Protein AF-A0A954QGT8-F1 (afdb_monomer)

Radius of gyration: 17.96 Å; Cα contacts (8 Å, |Δi|>4): 70; chains: 1; bounding box: 39×56×40 Å

Mean predicted aligned error: 10.13 Å

Foldseek 3Di:
DDDDDDDDDDDPPVPPPDDDPVCDPVNVVVVLVVLVVVLVLQVVQAPDPLLSLLVSLLVVLVVDPFPDSALCSSCVVGPVNDHSVSNVCSVVPHDGNPVVVVVSVVVVVVVVPD

Structure (mmCIF, N/CA/C/O backbone):
data_AF-A0A954QGT8-F1
#
_entry.id   AF-A0A954QGT8-F1
#
loop_
_atom_site.group_PDB
_atom_site.id
_atom_site.type_symbol
_atom_site.label_atom_id
_atom_site.label_alt_id
_atom_site.label_comp_id
_atom_site.label_asym_id
_atom_site.label_entity_id
_atom_site.label_seq_id
_atom_site.pdbx_PDB_ins_code
_atom_site.Cartn_x
_atom_site.Cartn_y
_atom_site.Cartn_z
_atom_site.occupancy
_atom_site.B_iso_or_equiv
_atom_site.auth_seq_id
_atom_site.auth_comp_id
_atom_site.auth_asym_id
_atom_site.auth_atom_id
_atom_site.pdbx_PDB_model_num
ATOM 1 N N . MET A 1 1 ? 9.338 45.597 -13.349 1.00 35.62 1 MET A N 1
ATOM 2 C CA . MET A 1 1 ? 8.345 44.540 -13.647 1.00 35.62 1 MET A CA 1
ATOM 3 C C . MET A 1 1 ? 8.758 43.248 -12.943 1.00 35.62 1 MET A C 1
ATOM 5 O O . MET A 1 1 ? 9.594 42.521 -13.458 1.00 35.62 1 MET A O 1
ATOM 9 N N . LYS A 1 2 ? 8.255 43.001 -11.726 1.00 34.31 2 LYS A N 1
ATOM 10 C CA . LYS A 1 2 ? 8.515 41.771 -10.958 1.00 34.31 2 LYS A CA 1
ATOM 11 C C . LYS A 1 2 ? 7.298 40.859 -11.118 1.00 34.31 2 LYS A C 1
ATOM 13 O O . LYS A 1 2 ? 6.212 41.230 -10.686 1.00 34.31 2 LYS A O 1
ATOM 18 N N . ARG A 1 3 ? 7.458 39.710 -11.779 1.00 32.09 3 ARG A N 1
ATOM 19 C CA . ARG A 1 3 ? 6.408 38.687 -11.870 1.00 32.09 3 ARG A CA 1
ATOM 20 C C . ARG A 1 3 ? 6.356 37.926 -10.549 1.00 32.09 3 ARG A C 1
ATOM 22 O O . ARG A 1 3 ? 7.170 37.049 -10.290 1.00 32.09 3 ARG A O 1
ATOM 29 N N . ALA A 1 4 ? 5.411 38.333 -9.711 1.00 39.47 4 ALA A N 1
ATOM 30 C CA . ALA A 1 4 ? 4.920 37.561 -8.589 1.00 39.47 4 ALA A CA 1
ATOM 31 C C . ALA A 1 4 ? 4.065 36.409 -9.136 1.00 39.47 4 ALA A C 1
ATOM 33 O O . ALA A 1 4 ? 2.902 36.603 -9.477 1.00 39.47 4 ALA A O 1
ATOM 34 N N . THR A 1 5 ? 4.646 35.216 -9.221 1.00 36.00 5 THR A N 1
ATOM 35 C CA . THR A 1 5 ? 3.882 33.977 -9.365 1.00 36.00 5 THR A CA 1
ATOM 36 C C . THR A 1 5 ? 4.509 32.957 -8.438 1.00 36.00 5 THR A C 1
ATOM 38 O O . THR A 1 5 ? 5.648 32.558 -8.641 1.00 36.00 5 THR A O 1
ATOM 41 N N . ILE A 1 6 ? 3.750 32.629 -7.397 1.00 34.06 6 ILE A N 1
ATOM 42 C CA . ILE A 1 6 ? 3.667 31.391 -6.610 1.00 34.06 6 ILE A CA 1
ATOM 43 C C . ILE A 1 6 ? 3.192 31.855 -5.229 1.00 34.06 6 ILE A C 1
ATOM 45 O O . ILE A 1 6 ? 3.956 32.039 -4.286 1.00 34.06 6 ILE A O 1
ATOM 49 N N . LEU A 1 7 ? 1.890 32.118 -5.139 1.00 27.17 7 LEU A N 1
ATOM 50 C CA . 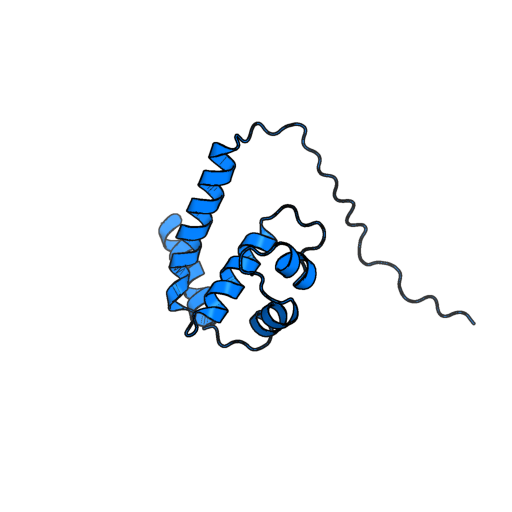LEU A 1 7 ? 1.188 32.130 -3.868 1.00 27.17 7 LEU A CA 1
ATOM 51 C C . LEU A 1 7 ? 0.015 31.162 -3.994 1.00 27.17 7 LEU A C 1
ATOM 53 O O . LEU A 1 7 ? -0.696 31.170 -4.995 1.00 27.17 7 LEU A O 1
ATOM 57 N N . CYS A 1 8 ? -0.180 30.391 -2.929 1.00 30.44 8 CYS A N 1
ATOM 58 C CA . CYS A 1 8 ? -1.323 29.527 -2.659 1.00 30.44 8 CYS A CA 1
ATOM 59 C C . CYS A 1 8 ? -1.280 28.098 -3.235 1.00 30.44 8 CYS A C 1
ATOM 61 O O . CYS A 1 8 ? -2.065 27.720 -4.094 1.00 30.44 8 CYS A O 1
ATOM 63 N N . VAL A 1 9 ? -0.461 27.239 -2.619 1.00 40.31 9 VAL A N 1
ATOM 64 C C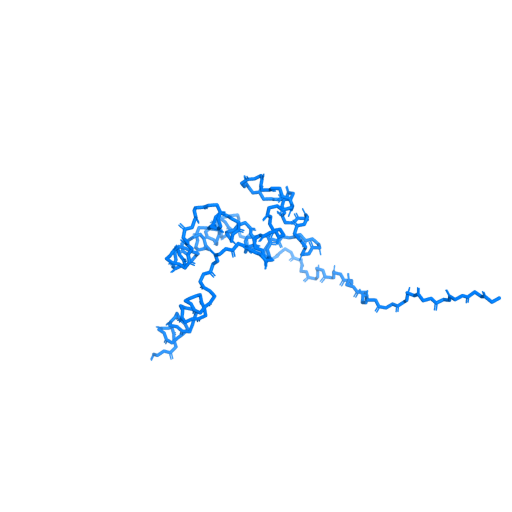A . VAL A 1 9 ? -0.978 25.924 -2.209 1.00 40.31 9 VAL A CA 1
ATOM 65 C C . VAL A 1 9 ? -0.994 25.915 -0.689 1.00 40.31 9 VAL A C 1
ATOM 67 O O . VAL A 1 9 ? 0.036 25.746 -0.045 1.00 40.31 9 VAL A O 1
ATOM 70 N N . ALA A 1 10 ? -2.184 26.204 -0.168 1.00 34.94 10 ALA A N 1
ATOM 71 C CA . ALA A 1 10 ? -2.714 25.814 1.129 1.00 34.94 10 ALA A CA 1
ATOM 72 C C . ALA A 1 10 ? -1.713 25.713 2.294 1.00 34.94 10 ALA A C 1
ATOM 74 O O . ALA A 1 10 ? -0.937 24.765 2.426 1.00 34.94 10 ALA A O 1
ATOM 75 N N . ASN A 1 11 ? -1.877 26.649 3.228 1.00 36.94 11 ASN A N 1
ATOM 76 C CA . ASN A 1 11 ? -1.664 26.431 4.653 1.00 36.94 11 ASN A CA 1
ATOM 77 C C . ASN A 1 11 ? -2.239 25.070 5.090 1.00 36.94 11 ASN A C 1
ATOM 79 O O . ASN A 1 11 ? -3.377 24.985 5.542 1.00 36.94 11 ASN A O 1
ATOM 83 N N . TYR A 1 12 ? -1.437 24.010 5.033 1.00 38.38 12 TYR A N 1
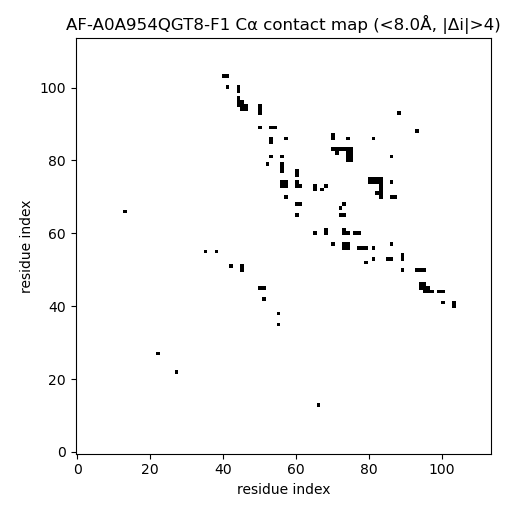ATOM 84 C CA . TYR A 1 12 ? -1.652 22.829 5.859 1.00 38.38 12 TYR A CA 1
ATOM 85 C C . TYR A 1 12 ? -1.070 23.154 7.237 1.00 38.38 12 TYR A C 1
ATOM 87 O O . TYR A 1 12 ? 0.008 22.700 7.618 1.00 38.38 12 TYR A O 1
ATOM 95 N N . ARG A 1 13 ? -1.768 24.024 7.980 1.00 36.28 13 ARG A N 1
ATOM 96 C CA . ARG A 1 13 ? -1.616 24.087 9.434 1.00 36.28 13 ARG A CA 1
ATOM 97 C C . ARG A 1 13 ? -2.120 22.746 9.942 1.00 36.28 13 ARG A C 1
ATOM 99 O O . ARG A 1 13 ? -3.317 22.553 10.105 1.00 36.28 13 ARG A O 1
ATOM 106 N N . ASN A 1 14 ? -1.202 21.801 10.097 1.00 37.84 14 ASN A N 1
ATOM 107 C CA . ASN A 1 14 ? -1.474 20.519 10.717 1.00 37.84 14 ASN A CA 1
ATOM 108 C C . ASN A 1 14 ? -1.714 20.767 12.203 1.00 37.84 14 ASN A C 1
ATOM 110 O O . ASN A 1 14 ? -0.818 20.687 13.042 1.00 37.84 14 ASN A O 1
ATOM 114 N N . THR A 1 15 ? -2.931 21.181 12.515 1.00 38.81 15 THR A N 1
ATOM 115 C CA . THR A 1 15 ? -3.412 21.244 13.873 1.00 38.81 15 THR A CA 1
ATOM 116 C C . THR A 1 15 ? -3.774 19.824 14.278 1.00 38.81 15 THR A C 1
ATOM 118 O O . THR A 1 15 ? -4.920 19.388 14.180 1.00 38.81 15 THR A O 1
ATOM 121 N N . TYR A 1 16 ? -2.774 19.089 14.766 1.00 45.31 16 TYR A N 1
ATOM 122 C CA . TYR A 1 16 ? -3.007 17.953 15.650 1.00 45.31 16 TYR A CA 1
ATOM 123 C C . TYR A 1 16 ? -3.674 18.469 16.932 1.00 45.31 16 TYR A C 1
ATOM 125 O O . TYR A 1 16 ? -3.067 18.532 17.997 1.00 45.31 16 TYR A O 1
ATOM 133 N N . HIS A 1 17 ? -4.942 18.865 16.857 1.00 46.53 17 HIS A N 1
ATOM 134 C CA . HIS A 1 17 ? -5.787 18.853 18.033 1.00 46.53 17 HIS A CA 1
ATOM 135 C C . HIS A 1 17 ? -5.998 17.377 18.335 1.00 46.53 17 HIS A C 1
ATOM 137 O O . HIS A 1 17 ? -6.772 16.753 17.623 1.00 46.53 17 HIS A O 1
ATOM 143 N N . LYS A 1 18 ? -5.282 16.823 19.319 1.00 43.91 18 LYS A N 1
ATOM 144 C CA . LYS A 1 18 ? -5.814 15.901 20.336 1.00 43.91 18 LYS A CA 1
ATOM 145 C C . LYS A 1 18 ? -4.814 15.846 21.493 1.00 43.91 18 LYS A C 1
ATOM 147 O O . LYS A 1 18 ? -3.665 15.458 21.304 1.00 43.91 18 LYS A O 1
ATOM 152 N N . GLY A 1 19 ? -5.280 16.178 22.702 1.00 51.50 19 GLY A N 1
ATOM 153 C CA . GLY A 1 19 ? -4.682 15.661 23.939 1.00 51.50 19 GLY A CA 1
ATOM 154 C C . GLY A 1 19 ? -4.572 14.128 23.883 1.00 51.50 19 GLY A C 1
ATOM 155 O O . GLY A 1 19 ? -5.089 13.526 22.938 1.00 51.50 19 GLY A O 1
ATOM 156 N N . PRO A 1 20 ? -3.899 13.473 24.844 1.00 52.19 20 PRO A N 1
ATOM 157 C CA . PRO A 1 20 ? -3.513 12.070 24.731 1.00 52.19 20 PRO A CA 1
ATOM 158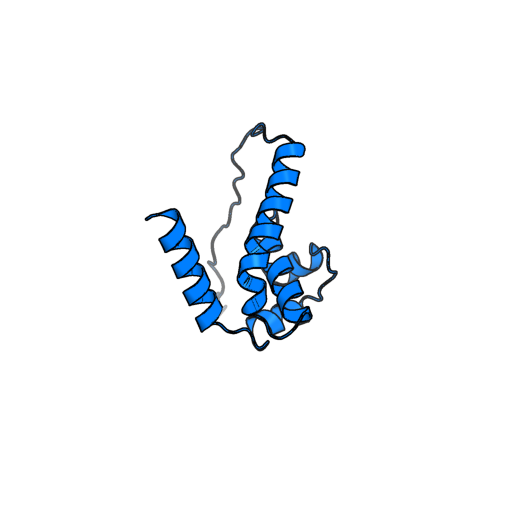 C C . PRO A 1 20 ? -4.749 11.196 24.496 1.00 52.19 20 PRO A C 1
ATOM 160 O O . PRO A 1 20 ? -5.467 10.824 25.421 1.00 52.19 20 PRO A O 1
ATOM 163 N N . SER A 1 21 ? -5.014 10.868 23.230 1.00 60.06 21 SER A N 1
ATOM 164 C CA . SER A 1 21 ? -5.952 9.813 22.888 1.00 60.06 21 SER A CA 1
ATOM 165 C C . SER A 1 21 ? -5.323 8.564 23.476 1.00 60.06 21 SER A C 1
ATOM 167 O O . SER A 1 21 ? -4.177 8.251 23.156 1.00 60.06 21 SER A O 1
ATOM 169 N N . ARG A 1 22 ? -6.021 7.922 24.416 1.00 65.06 22 ARG A N 1
ATOM 170 C CA . ARG A 1 22 ? -5.540 6.788 25.217 1.00 65.06 22 ARG A CA 1
ATOM 171 C C . ARG A 1 22 ? -5.417 5.519 24.361 1.00 65.06 22 ARG A C 1
ATOM 173 O O . ARG A 1 22 ? -5.979 4.481 24.686 1.00 65.06 22 ARG A O 1
ATOM 180 N N . THR A 1 23 ? -4.719 5.606 23.236 1.00 68.75 23 THR A N 1
ATOM 181 C CA . THR A 1 23 ? -4.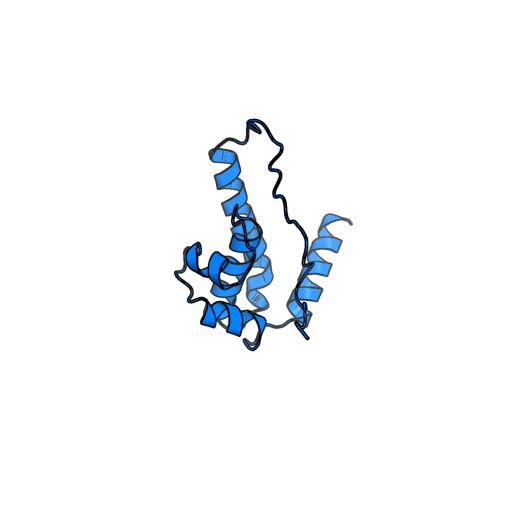396 4.484 22.368 1.00 68.75 23 THR A CA 1
ATOM 182 C C . THR A 1 23 ? -3.152 3.832 22.943 1.00 68.75 23 THR A C 1
ATOM 184 O O . THR A 1 23 ? -2.056 4.388 22.915 1.00 68.75 23 THR A O 1
ATOM 187 N N . THR A 1 24 ? -3.321 2.657 23.529 1.00 83.38 24 THR A N 1
ATOM 188 C CA . THR A 1 24 ? -2.204 1.896 24.087 1.00 83.38 24 THR A CA 1
ATOM 189 C C . THR A 1 24 ? -1.252 1.453 22.974 1.00 83.38 24 THR A C 1
ATOM 191 O O . THR A 1 24 ? -1.676 1.161 21.853 1.00 83.38 24 THR A O 1
ATOM 194 N N . LEU A 1 25 ? 0.039 1.303 23.288 1.00 81.69 25 LEU A N 1
ATOM 195 C CA . LEU A 1 25 ? 1.027 0.742 22.352 1.00 81.69 25 LEU A CA 1
ATOM 196 C C . LEU A 1 25 ? 0.583 -0.625 21.796 1.00 81.69 25 LEU A C 1
ATOM 198 O O . LEU A 1 25 ? 0.816 -0.936 20.629 1.00 81.69 25 LEU A O 1
ATOM 202 N N . LYS A 1 26 ? -0.137 -1.416 22.605 1.00 81.25 26 LYS A N 1
ATOM 203 C CA . LYS A 1 26 ? -0.737 -2.694 22.192 1.00 81.25 26 LYS A CA 1
ATOM 204 C C . LYS A 1 26 ? -1.792 -2.525 21.090 1.00 81.25 26 LYS A C 1
ATOM 206 O O . LYS A 1 26 ? -1.814 -3.331 20.161 1.00 81.25 26 LYS A O 1
ATOM 211 N N . GLN A 1 27 ? -2.638 -1.496 21.165 1.00 84.88 27 GLN A N 1
ATOM 212 C CA . GLN A 1 27 ? -3.632 -1.186 20.127 1.00 84.88 27 GLN A CA 1
ATOM 213 C C . GLN A 1 27 ? -2.969 -0.700 18.832 1.00 84.88 27 GLN A C 1
ATOM 215 O O . GLN A 1 27 ? -3.371 -1.109 17.748 1.00 84.88 27 GLN A O 1
ATOM 220 N N . ILE A 1 28 ? -1.909 0.105 18.929 1.00 82.94 28 ILE A N 1
ATOM 221 C CA . ILE A 1 28 ? -1.149 0.553 17.750 1.00 82.94 28 ILE A CA 1
ATOM 222 C C . ILE A 1 28 ? -0.489 -0.648 17.054 1.00 82.94 28 ILE A C 1
ATOM 224 O O . ILE A 1 28 ? -0.605 -0.818 15.839 1.00 82.94 28 ILE A O 1
ATOM 228 N N . ALA A 1 29 ? 0.141 -1.539 17.823 1.00 82.81 29 ALA A N 1
ATOM 229 C CA . ALA A 1 29 ? 0.752 -2.750 17.282 1.00 82.81 29 ALA A CA 1
ATOM 230 C C . ALA A 1 29 ? -0.280 -3.704 16.652 1.00 82.81 29 ALA A C 1
ATOM 232 O O . ALA A 1 29 ? -0.010 -4.313 15.613 1.00 82.81 29 ALA A O 1
ATOM 233 N N . SER A 1 30 ? -1.469 -3.842 17.251 1.00 88.06 30 SER A N 1
ATOM 234 C CA . SER A 1 30 ? -2.527 -4.687 16.689 1.00 88.06 30 SER A CA 1
ATOM 235 C C . SER A 1 30 ? -3.081 -4.119 15.380 1.00 88.06 30 SER A C 1
ATOM 237 O O . SER A 1 30 ? -3.303 -4.892 14.447 1.00 88.06 30 SER A O 1
ATOM 239 N N . LEU A 1 31 ? -3.209 -2.793 15.256 1.00 88.25 31 LEU A N 1
ATOM 240 C CA . LEU A 1 31 ? -3.568 -2.126 14.001 1.00 88.25 31 LEU A CA 1
ATOM 241 C C . LEU A 1 31 ? -2.536 -2.385 12.901 1.00 88.25 31 LEU A C 1
ATOM 243 O O . LEU A 1 31 ? -2.917 -2.742 11.790 1.00 88.25 31 LEU A O 1
ATOM 247 N N . GLY A 1 32 ? -1.237 -2.303 13.207 1.00 88.06 32 GLY A N 1
ATOM 248 C CA . GLY A 1 32 ? -0.183 -2.622 12.237 1.00 88.06 32 GLY A CA 1
ATOM 249 C C . GLY A 1 32 ? -0.264 -4.062 11.708 1.00 88.06 32 GLY A C 1
ATOM 250 O O . GLY A 1 32 ? -0.081 -4.308 10.509 1.00 88.06 32 GLY A O 1
ATOM 251 N N . ARG A 1 33 ? -0.602 -5.025 12.579 1.00 89.75 33 ARG A N 1
ATOM 252 C CA . ARG A 1 33 ? -0.840 -6.422 12.173 1.00 89.75 33 ARG A CA 1
ATOM 253 C C . ARG A 1 33 ? -2.097 -6.567 11.318 1.00 89.75 33 ARG A C 1
ATOM 255 O O . ARG A 1 33 ? -2.018 -7.182 10.258 1.00 89.75 33 ARG A O 1
ATOM 262 N N . LYS A 1 34 ? -3.218 -5.970 11.734 1.00 93.12 34 LYS A N 1
ATOM 263 C CA . LYS A 1 34 ? -4.480 -5.982 10.972 1.00 93.12 34 LYS A CA 1
ATOM 264 C C . LYS A 1 34 ? -4.309 -5.364 9.587 1.00 93.12 34 LYS A C 1
ATOM 266 O O . LYS A 1 34 ? -4.738 -5.956 8.606 1.00 93.12 34 LYS A O 1
ATOM 271 N N . LEU A 1 35 ? -3.604 -4.236 9.492 1.00 91.81 35 LEU A N 1
ATOM 272 C CA . LEU A 1 35 ? -3.264 -3.610 8.216 1.00 91.81 35 LEU A CA 1
ATOM 273 C C . LEU A 1 35 ? -2.450 -4.558 7.334 1.00 91.81 35 LEU A C 1
ATOM 275 O O . LEU A 1 35 ? -2.742 -4.720 6.156 1.00 91.81 35 LEU A O 1
ATOM 279 N N . SER A 1 36 ? -1.444 -5.223 7.902 1.00 90.94 36 SER A N 1
ATOM 280 C CA . SER A 1 36 ? -0.626 -6.172 7.142 1.00 90.94 36 SER A CA 1
ATOM 281 C C . SER A 1 36 ? -1.460 -7.346 6.615 1.00 90.94 36 SER A C 1
ATOM 283 O O . SER A 1 36 ? -1.293 -7.724 5.461 1.00 90.94 36 SER A O 1
ATOM 285 N N . GLN A 1 37 ? -2.393 -7.872 7.415 1.00 93.50 37 GLN A N 1
ATOM 286 C CA . GLN A 1 37 ? -3.333 -8.913 6.980 1.00 93.50 37 GLN A CA 1
ATOM 287 C C . GLN A 1 37 ? -4.307 -8.415 5.908 1.00 93.50 37 GLN A C 1
ATOM 289 O O . GLN A 1 37 ? -4.572 -9.124 4.943 1.00 93.50 37 GLN A O 1
ATOM 294 N N . PHE A 1 38 ? -4.811 -7.189 6.040 1.00 93.25 38 PHE A N 1
ATOM 295 C CA . PHE A 1 38 ? -5.683 -6.581 5.040 1.00 93.25 38 PHE A CA 1
ATOM 296 C C . PHE A 1 38 ? -4.980 -6.457 3.682 1.00 93.25 38 PHE A C 1
ATOM 298 O O . PHE A 1 38 ? -5.522 -6.872 2.661 1.00 93.25 38 PHE A O 1
ATOM 305 N N . LEU A 1 39 ? -3.734 -5.976 3.670 1.00 93.19 39 LEU A N 1
ATOM 306 C CA . LEU A 1 39 ? -2.955 -5.817 2.439 1.00 93.19 39 LEU A CA 1
ATOM 307 C C . LEU A 1 39 ? -2.650 -7.155 1.743 1.00 93.19 39 LEU A C 1
ATOM 309 O O . LEU A 1 39 ? -2.480 -7.174 0.525 1.00 93.19 39 LEU A O 1
ATOM 313 N N . LEU A 1 40 ? -2.639 -8.283 2.469 1.00 92.62 40 LEU A N 1
ATOM 314 C CA . LEU A 1 40 ? -2.494 -9.612 1.858 1.00 92.62 40 LEU A CA 1
ATOM 315 C C . LEU A 1 40 ? -3.666 -9.973 0.935 1.00 92.62 40 LEU A C 1
ATOM 317 O O . LEU A 1 40 ? -3.456 -10.711 -0.026 1.00 92.62 40 LEU A O 1
ATOM 321 N N . ARG A 1 41 ? -4.866 -9.412 1.145 1.00 93.44 41 ARG A N 1
ATOM 322 C CA . ARG A 1 41 ? -6.025 -9.623 0.253 1.00 93.44 41 ARG A CA 1
ATOM 323 C C . ARG A 1 41 ? -5.743 -9.143 -1.181 1.00 93.44 41 ARG A C 1
ATOM 325 O O . ARG A 1 41 ? -6.309 -9.673 -2.136 1.00 93.44 41 ARG A O 1
ATOM 332 N N . PHE A 1 42 ? -4.812 -8.201 -1.337 1.00 92.69 42 PHE A N 1
ATOM 333 C CA . PHE A 1 42 ? -4.388 -7.641 -2.621 1.00 92.69 42 PHE A CA 1
ATOM 334 C C . PHE A 1 42 ? -3.161 -8.335 -3.219 1.00 92.69 42 PHE A C 1
ATOM 336 O O . PHE A 1 42 ? -2.739 -7.967 -4.310 1.00 92.69 42 PHE A O 1
ATOM 343 N N . ALA A 1 43 ? -2.587 -9.351 -2.562 1.00 89.12 43 ALA A N 1
ATOM 344 C CA . ALA A 1 43 ? -1.354 -9.993 -3.023 1.00 89.12 43 ALA A CA 1
ATOM 345 C C . ALA A 1 43 ? -1.451 -10.547 -4.457 1.00 89.12 43 ALA A C 1
ATOM 347 O O . ALA A 1 43 ? -0.456 -10.522 -5.172 1.00 89.12 43 ALA A O 1
ATOM 348 N N . GLY A 1 44 ? -2.638 -10.994 -4.883 1.00 88.88 44 GLY A N 1
ATOM 349 C CA . GLY A 1 44 ? -2.887 -11.487 -6.242 1.00 88.88 44 GLY A CA 1
ATOM 350 C C . GLY A 1 44 ? -2.976 -10.407 -7.328 1.00 88.88 44 GLY A C 1
ATOM 351 O O . GLY A 1 44 ? -3.027 -10.760 -8.498 1.00 88.88 44 GLY A O 1
ATOM 352 N N . CYS A 1 45 ? -2.985 -9.118 -6.975 1.00 90.69 45 CYS A N 1
ATOM 353 C CA . CYS A 1 45 ? -3.048 -8.013 -7.946 1.00 90.69 45 CYS A CA 1
ATOM 354 C C . CYS A 1 45 ? -1.660 -7.570 -8.432 1.00 90.69 45 CYS A C 1
ATOM 356 O O . CYS A 1 45 ? -1.529 -6.662 -9.247 1.00 90.69 45 CYS A O 1
ATOM 358 N N . PHE A 1 46 ? -0.605 -8.191 -7.907 1.00 89.56 46 PHE A N 1
ATOM 359 C CA . PHE A 1 46 ? 0.771 -7.837 -8.208 1.00 89.56 46 PHE A CA 1
ATOM 360 C C . PHE A 1 46 ? 1.513 -9.065 -8.717 1.00 89.56 46 PHE A C 1
ATOM 362 O O . PHE A 1 46 ? 1.628 -10.068 -8.015 1.00 89.56 46 PHE A O 1
ATOM 369 N N . VAL A 1 47 ? 2.087 -8.950 -9.912 1.00 85.38 47 VAL A N 1
ATOM 370 C CA . VAL A 1 47 ? 2.914 -10.010 -10.506 1.00 85.38 47 VAL A CA 1
ATOM 371 C C . VAL A 1 47 ? 4.248 -10.137 -9.764 1.00 85.38 47 VAL A C 1
ATOM 373 O O . VAL A 1 47 ? 4.768 -11.231 -9.561 1.00 85.38 47 VAL A O 1
ATOM 376 N N . ARG A 1 48 ? 4.806 -9.005 -9.320 1.00 86.44 48 ARG A N 1
ATOM 377 C CA . ARG A 1 48 ? 6.142 -8.922 -8.723 1.00 86.44 48 ARG A CA 1
ATOM 378 C C . ARG A 1 48 ? 6.113 -8.733 -7.211 1.00 86.44 48 ARG A C 1
ATOM 380 O O . ARG A 1 48 ? 5.284 -8.008 -6.656 1.00 86.44 48 ARG A O 1
ATOM 387 N N . THR A 1 49 ? 7.072 -9.349 -6.525 1.00 86.69 49 THR A N 1
ATOM 388 C CA . THR A 1 49 ? 7.244 -9.206 -5.069 1.00 86.69 49 THR A CA 1
ATOM 389 C C . THR A 1 49 ? 7.693 -7.796 -4.689 1.00 86.69 49 THR A C 1
ATOM 391 O O . THR A 1 49 ? 7.277 -7.276 -3.654 1.00 86.69 49 THR A O 1
ATOM 394 N N . GLU A 1 50 ? 8.471 -7.136 -5.545 1.00 87.31 50 GLU A N 1
ATOM 395 C CA . GLU A 1 50 ? 8.940 -5.767 -5.335 1.00 87.31 50 GLU A CA 1
ATOM 396 C C . GLU A 1 50 ? 7.786 -4.759 -5.379 1.00 87.31 50 GLU A C 1
ATOM 398 O O . GLU A 1 50 ? 7.699 -3.890 -4.512 1.00 87.31 50 GLU A O 1
ATOM 403 N N . SER A 1 51 ? 6.850 -4.914 -6.321 1.00 87.56 51 SER A N 1
ATOM 404 C CA . SER A 1 51 ? 5.647 -4.075 -6.413 1.00 87.56 51 SER A CA 1
ATOM 405 C C . SER A 1 51 ? 4.744 -4.255 -5.191 1.00 87.56 51 SER A C 1
ATOM 407 O O . SER A 1 51 ? 4.260 -3.269 -4.641 1.00 87.56 51 SER A O 1
ATOM 409 N N . ARG A 1 52 ? 4.609 -5.488 -4.672 1.00 89.19 52 ARG A N 1
ATOM 410 C CA . ARG A 1 52 ? 3.904 -5.749 -3.399 1.00 89.19 52 ARG A CA 1
ATOM 411 C C . ARG A 1 52 ? 4.563 -5.060 -2.210 1.00 89.19 52 ARG A C 1
ATOM 413 O O . ARG A 1 52 ? 3.869 -4.538 -1.338 1.00 89.19 52 ARG A O 1
ATOM 420 N N . ALA A 1 53 ? 5.893 -5.079 -2.146 1.00 89.31 53 ALA A N 1
ATOM 421 C CA . ALA A 1 53 ? 6.628 -4.401 -1.084 1.00 89.31 53 ALA A CA 1
ATOM 422 C C . ALA A 1 53 ? 6.430 -2.879 -1.158 1.00 89.31 53 ALA A C 1
ATOM 424 O O . ALA A 1 53 ? 6.119 -2.266 -0.138 1.00 89.31 53 ALA A O 1
ATOM 425 N N . CYS A 1 54 ? 6.510 -2.299 -2.361 1.00 90.44 54 CYS A N 1
ATOM 426 C CA . CYS A 1 54 ? 6.258 -0.874 -2.583 1.00 90.44 54 CYS A CA 1
ATOM 427 C C . CYS A 1 54 ? 4.825 -0.483 -2.208 1.00 90.44 54 CYS A C 1
ATOM 429 O O . CYS A 1 54 ? 4.643 0.497 -1.495 1.00 90.44 54 CYS A O 1
ATOM 431 N N . PHE A 1 55 ? 3.824 -1.280 -2.595 1.00 90.94 55 PHE A N 1
ATOM 432 C CA . PHE A 1 55 ? 2.427 -1.070 -2.211 1.00 90.94 55 PHE A CA 1
ATOM 433 C C . PHE A 1 55 ? 2.243 -1.045 -0.689 1.00 90.94 55 PHE A C 1
ATOM 435 O O . PHE A 1 55 ? 1.629 -0.131 -0.138 1.00 90.94 55 PHE A O 1
ATOM 442 N N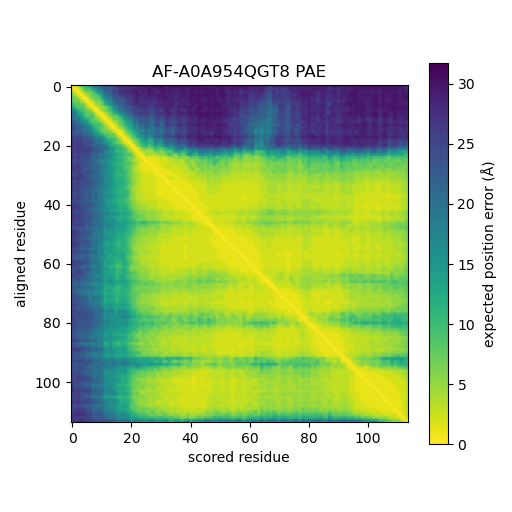 . ARG A 1 56 ? 2.825 -2.020 0.017 1.00 91.12 56 ARG A N 1
ATOM 443 C CA . ARG A 1 56 ? 2.747 -2.081 1.480 1.00 91.12 56 ARG A CA 1
ATOM 444 C C . ARG A 1 56 ? 3.385 -0.858 2.134 1.00 91.12 56 ARG A C 1
ATOM 446 O O . ARG A 1 56 ? 2.805 -0.301 3.064 1.00 91.12 56 ARG A O 1
ATOM 453 N N . ASP A 1 57 ? 4.568 -0.465 1.677 1.00 91.25 57 ASP A N 1
ATOM 454 C CA . ASP A 1 57 ? 5.289 0.683 2.230 1.00 91.25 57 ASP A CA 1
ATOM 455 C C . ASP A 1 57 ? 4.561 1.993 1.930 1.00 91.25 57 ASP A C 1
ATOM 457 O O . ASP A 1 57 ? 4.445 2.841 2.813 1.00 91.25 57 ASP A O 1
ATOM 461 N N . TYR A 1 58 ? 3.980 2.108 0.734 1.00 91.62 58 TYR A N 1
ATOM 462 C CA . TYR A 1 58 ? 3.136 3.229 0.348 1.00 91.62 58 TYR A CA 1
ATOM 463 C C . TYR A 1 58 ? 1.948 3.387 1.296 1.00 91.62 58 TYR A C 1
ATOM 465 O O . TYR A 1 58 ? 1.802 4.428 1.934 1.00 91.62 58 TYR A O 1
ATOM 473 N N . VAL A 1 59 ? 1.131 2.341 1.461 1.00 91.94 59 VAL A N 1
ATOM 474 C CA . VAL A 1 59 ? -0.077 2.404 2.299 1.00 91.94 59 VAL A CA 1
ATOM 475 C C . VAL A 1 59 ? 0.274 2.640 3.770 1.00 91.94 59 VAL A C 1
ATOM 477 O O . VAL A 1 59 ? -0.355 3.464 4.435 1.00 91.94 59 VAL A O 1
ATOM 480 N N . ARG A 1 60 ? 1.322 1.986 4.287 1.00 89.88 60 ARG A N 1
ATOM 481 C CA . ARG A 1 60 ? 1.814 2.242 5.651 1.00 89.88 60 ARG A CA 1
ATOM 482 C C . ARG A 1 60 ? 2.271 3.689 5.827 1.00 89.88 60 ARG A C 1
ATOM 484 O O . ARG A 1 60 ? 1.953 4.304 6.842 1.00 89.88 60 ARG A O 1
ATOM 491 N N . GLY A 1 61 ? 2.974 4.242 4.842 1.00 90.38 61 GLY A N 1
ATOM 492 C CA . GLY A 1 61 ? 3.386 5.641 4.825 1.00 90.38 61 GLY A CA 1
ATOM 493 C C . GLY A 1 61 ? 2.209 6.616 4.776 1.00 90.38 61 GLY A C 1
ATOM 494 O O . GLY A 1 61 ? 2.242 7.659 5.431 1.00 90.38 61 GLY A O 1
ATOM 495 N N . GLN A 1 62 ? 1.125 6.262 4.085 1.00 89.81 62 GLN A N 1
ATOM 496 C CA . GLN A 1 62 ? -0.092 7.075 4.089 1.00 89.81 62 GLN A CA 1
ATOM 497 C C . GLN A 1 62 ? -0.748 7.124 5.471 1.00 89.81 62 GLN A C 1
ATOM 499 O O . GLN A 1 62 ? -1.139 8.195 5.930 1.00 89.81 62 GLN A O 1
ATOM 504 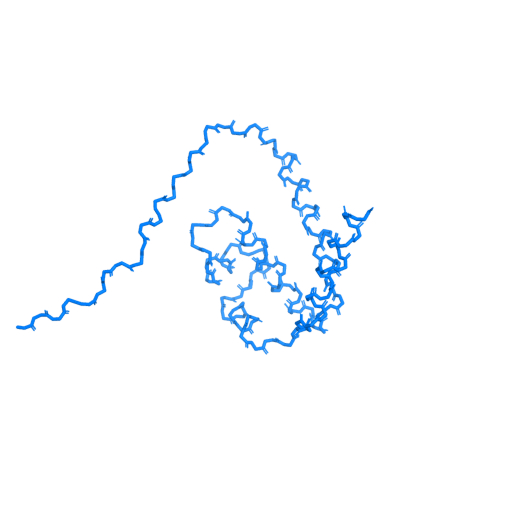N N . MET A 1 63 ? -0.768 6.001 6.189 1.00 87.25 63 MET A N 1
ATOM 505 C CA . MET A 1 63 ? -1.367 5.905 7.526 1.00 87.25 63 MET A CA 1
ATOM 506 C C . MET A 1 63 ? -0.456 6.375 8.673 1.00 87.25 63 MET A C 1
ATOM 508 O O . MET A 1 63 ? -0.897 6.440 9.819 1.00 87.25 63 MET A O 1
ATOM 512 N N . SER A 1 64 ? 0.816 6.676 8.403 1.00 85.31 64 SER A N 1
ATOM 513 C CA . SER A 1 64 ? 1.783 7.081 9.432 1.00 85.31 64 SER A CA 1
ATOM 514 C C . SER A 1 64 ? 1.623 8.548 9.869 1.00 85.31 64 SER A C 1
ATOM 516 O O . SER A 1 64 ? 0.816 9.299 9.325 1.00 85.31 64 SER A O 1
ATOM 518 N N . GLY A 1 65 ? 2.440 9.004 10.821 1.00 84.44 65 GLY A N 1
ATOM 519 C CA . GLY A 1 65 ? 2.485 10.406 11.262 1.00 84.44 65 GLY A CA 1
ATOM 520 C C . GLY A 1 65 ? 3.256 11.371 10.346 1.00 84.44 65 GLY A C 1
ATOM 521 O O . GLY A 1 65 ? 3.497 12.509 10.743 1.00 84.44 65 GLY A O 1
ATOM 522 N N . ILE A 1 66 ? 3.679 10.942 9.147 1.00 87.06 66 ILE A N 1
ATOM 523 C CA . ILE A 1 66 ? 4.481 11.774 8.231 1.00 87.06 66 ILE A CA 1
ATOM 524 C C . ILE A 1 66 ? 3.740 13.068 7.864 1.00 87.06 66 ILE A C 1
ATOM 526 O O . ILE A 1 66 ? 2.609 13.013 7.381 1.00 87.06 66 ILE A O 1
ATOM 530 N N . GLN A 1 67 ? 4.417 14.213 8.019 1.00 83.06 67 GLN A N 1
ATOM 531 C CA . GLN A 1 67 ? 3.867 15.543 7.718 1.00 83.06 67 GLN A CA 1
ATOM 532 C C . GLN A 1 67 ? 3.542 15.746 6.233 1.00 83.06 67 GLN A C 1
ATOM 534 O O . GLN A 1 67 ? 2.512 16.319 5.889 1.00 83.06 67 GLN A O 1
ATOM 539 N N . ARG A 1 68 ? 4.428 15.295 5.338 1.00 86.94 68 ARG A N 1
ATOM 540 C CA . ARG A 1 68 ? 4.271 15.413 3.882 1.00 86.94 68 ARG A CA 1
ATOM 541 C C . ARG A 1 68 ? 4.085 14.031 3.275 1.00 86.94 68 ARG A C 1
ATOM 543 O O . ARG A 1 68 ? 5.030 13.261 3.188 1.00 86.94 68 ARG A O 1
ATOM 550 N N . LYS A 1 69 ? 2.869 13.717 2.835 1.00 87.31 69 LYS A N 1
ATOM 551 C CA . LYS A 1 69 ? 2.505 12.419 2.246 1.00 87.31 69 LYS A CA 1
ATOM 552 C C . LYS A 1 69 ? 2.979 12.261 0.796 1.00 87.31 69 LYS A C 1
ATOM 554 O O . LYS A 1 69 ? 2.180 12.065 -0.113 1.00 87.31 69 LYS A O 1
ATOM 559 N N . ASN A 1 70 ? 4.284 12.389 0.571 1.00 90.81 70 ASN A N 1
ATOM 560 C CA . ASN A 1 70 ? 4.915 12.208 -0.736 1.00 90.81 70 ASN A CA 1
ATOM 561 C C . ASN A 1 70 ? 5.815 10.958 -0.753 1.00 90.81 70 ASN A C 1
ATOM 563 O O . ASN A 1 70 ? 6.107 10.368 0.289 1.00 90.81 70 ASN A O 1
ATOM 567 N N . CYS A 1 71 ? 6.257 10.546 -1.945 1.00 90.62 71 CYS A N 1
ATOM 568 C CA . CYS A 1 71 ? 7.072 9.338 -2.100 1.00 90.62 71 CYS A CA 1
ATOM 569 C C . CYS A 1 71 ? 8.420 9.424 -1.372 1.00 90.62 71 CYS A C 1
ATOM 571 O O . CYS A 1 71 ? 8.895 8.417 -0.862 1.00 90.62 71 CYS A O 1
ATOM 573 N N . GLU A 1 72 ? 9.039 10.603 -1.315 1.00 90.06 72 GLU A N 1
ATOM 574 C CA . GLU A 1 72 ? 10.343 10.795 -0.669 1.00 90.06 72 GLU A CA 1
ATOM 575 C C . GLU A 1 72 ? 10.262 10.591 0.842 1.00 90.06 72 GLU A C 1
ATOM 577 O O . GLU A 1 72 ? 11.016 9.794 1.399 1.00 90.06 72 GLU A O 1
ATOM 582 N N . ALA A 1 73 ? 9.301 11.244 1.493 1.00 90.56 73 ALA A N 1
ATOM 583 C CA . ALA A 1 73 ? 9.098 11.132 2.929 1.00 90.56 73 ALA A CA 1
ATOM 584 C C . ALA A 1 73 ? 8.616 9.729 3.323 1.00 90.56 73 ALA A C 1
ATOM 586 O O . ALA A 1 73 ? 9.066 9.181 4.325 1.00 90.56 73 ALA A O 1
ATOM 587 N N . ILE A 1 74 ? 7.742 9.112 2.518 1.00 91.56 74 ILE A N 1
ATOM 588 C CA . ILE A 1 74 ? 7.297 7.733 2.756 1.00 91.56 74 ILE A CA 1
ATOM 589 C C . ILE A 1 74 ? 8.457 6.745 2.611 1.00 91.56 74 ILE A C 1
ATOM 591 O O . ILE A 1 74 ? 8.597 5.851 3.440 1.00 91.56 74 ILE A O 1
ATOM 595 N N . ALA A 1 75 ? 9.296 6.901 1.587 1.00 90.69 75 ALA A N 1
ATOM 596 C CA . ALA A 1 75 ? 10.459 6.048 1.375 1.00 90.69 75 ALA A CA 1
ATOM 597 C C . ALA A 1 75 ? 11.472 6.154 2.527 1.00 90.69 75 ALA A C 1
ATOM 599 O O . ALA A 1 75 ? 11.985 5.127 2.973 1.00 90.69 75 ALA A O 1
ATOM 600 N N . LEU A 1 76 ? 11.709 7.366 3.041 1.00 89.06 76 LEU A N 1
ATOM 601 C CA . LEU A 1 76 ? 12.625 7.609 4.159 1.00 89.06 76 LEU A CA 1
ATOM 602 C C . LEU A 1 76 ? 12.186 6.890 5.445 1.00 89.06 76 LEU A C 1
ATOM 604 O O . LEU A 1 76 ? 13.011 6.301 6.135 1.00 89.06 76 LEU A O 1
ATOM 608 N N . GLU A 1 77 ? 10.884 6.884 5.720 1.00 86.06 77 GLU A N 1
ATOM 609 C CA . GLU A 1 77 ? 10.280 6.232 6.890 1.00 86.06 77 GLU A CA 1
ATOM 610 C C . GLU A 1 77 ? 9.906 4.755 6.636 1.00 86.06 77 GLU A C 1
ATOM 612 O O . GLU A 1 77 ? 9.329 4.079 7.495 1.00 86.06 77 GLU A O 1
ATOM 617 N N . SER A 1 78 ? 10.184 4.231 5.436 1.00 83.50 78 SER A N 1
ATOM 618 C CA . SER A 1 78 ? 9.798 2.871 5.056 1.00 83.50 78 SER A CA 1
ATOM 619 C C . SER A 1 78 ? 10.696 1.815 5.703 1.00 83.50 78 SER A C 1
ATOM 621 O O . SER A 1 78 ? 11.924 1.895 5.688 1.00 83.50 78 SER A O 1
ATOM 623 N N . GLN A 1 79 ? 10.082 0.743 6.207 1.00 73.56 79 GLN A N 1
ATOM 624 C CA . GLN A 1 79 ? 10.817 -0.381 6.800 1.00 73.56 79 GLN A CA 1
ATOM 625 C C . GLN A 1 79 ? 11.633 -1.164 5.762 1.00 73.56 79 GLN A C 1
ATOM 627 O O . GLN A 1 79 ? 12.704 -1.674 6.085 1.00 73.56 79 GLN A O 1
ATOM 632 N N . SER A 1 80 ? 11.161 -1.254 4.513 1.00 74.06 80 SER A N 1
ATOM 633 C CA . SER A 1 80 ? 11.861 -2.009 3.463 1.00 74.06 80 SER A CA 1
ATOM 634 C C . SER A 1 80 ? 13.028 -1.239 2.831 1.00 74.06 80 SER A C 1
ATOM 636 O O . SER A 1 80 ? 13.612 -1.739 1.871 1.00 74.06 80 SER A O 1
ATOM 638 N N . LYS A 1 81 ? 13.370 -0.038 3.335 1.00 76.31 81 LYS A N 1
ATOM 639 C CA . LYS A 1 81 ? 14.411 0.850 2.776 1.00 76.31 81 LYS A CA 1
ATOM 640 C C . LYS A 1 81 ? 14.229 1.072 1.270 1.00 76.31 81 LYS A C 1
ATOM 642 O O . LYS A 1 81 ? 15.191 1.070 0.495 1.00 76.31 81 LYS A O 1
ATOM 647 N N . CYS A 1 82 ? 12.976 1.212 0.842 1.00 82.31 82 CYS A N 1
ATOM 648 C CA . CYS A 1 82 ? 12.659 1.456 -0.555 1.00 82.31 82 CYS A CA 1
ATOM 649 C C . CYS A 1 82 ? 13.236 2.819 -0.957 1.00 82.31 82 CYS A C 1
ATOM 651 O O . CYS A 1 82 ? 13.106 3.792 -0.219 1.00 82.31 82 CYS A O 1
ATOM 653 N N . ARG A 1 83 ? 13.890 2.914 -2.120 1.00 89.25 83 ARG A N 1
ATOM 654 C CA . ARG A 1 83 ? 14.384 4.210 -2.608 1.00 89.25 83 ARG A CA 1
ATOM 655 C C . ARG A 1 83 ? 13.198 5.063 -3.080 1.00 89.25 83 ARG A C 1
ATOM 657 O O . ARG A 1 83 ? 12.315 4.510 -3.739 1.00 89.25 83 ARG A O 1
ATOM 664 N N . PRO A 1 84 ? 13.203 6.397 -2.878 1.00 90.88 84 PRO A N 1
ATOM 665 C CA . PRO A 1 84 ? 12.142 7.281 -3.374 1.00 90.88 84 PRO A CA 1
ATOM 666 C C . PRO A 1 84 ? 11.810 7.067 -4.854 1.00 90.88 84 PRO A C 1
ATOM 668 O O . PRO A 1 84 ? 10.644 6.947 -5.222 1.00 90.88 84 PRO A O 1
ATOM 671 N N . ARG A 1 85 ? 12.842 6.912 -5.695 1.00 90.94 85 ARG A N 1
ATOM 672 C CA . ARG A 1 85 ? 12.696 6.642 -7.132 1.00 90.94 85 ARG A CA 1
ATOM 673 C C . ARG A 1 85 ? 11.951 5.338 -7.414 1.00 90.94 85 ARG A C 1
ATOM 675 O O . ARG A 1 85 ? 11.176 5.277 -8.360 1.00 90.94 85 ARG A O 1
ATOM 682 N N . THR A 1 86 ? 12.168 4.299 -6.611 1.00 90.44 86 THR A N 1
ATOM 683 C CA . THR A 1 86 ? 11.468 3.017 -6.760 1.00 90.44 86 THR A CA 1
ATOM 684 C C . THR A 1 86 ? 9.987 3.168 -6.434 1.00 90.44 86 THR A C 1
ATOM 686 O O . THR A 1 86 ? 9.153 2.655 -7.172 1.00 90.44 86 THR A O 1
ATOM 689 N N . LEU A 1 87 ? 9.654 3.924 -5.385 1.00 90.88 87 LEU A N 1
ATOM 690 C CA . LEU A 1 87 ? 8.268 4.196 -5.011 1.00 90.88 87 LEU A CA 1
ATOM 691 C C . LEU A 1 87 ? 7.551 5.105 -6.027 1.00 90.88 87 LEU A C 1
ATOM 693 O O . LEU A 1 87 ? 6.388 4.880 -6.340 1.00 90.88 87 LEU A O 1
ATOM 697 N N . GLN A 1 88 ? 8.257 6.077 -6.606 1.00 92.12 88 GLN A N 1
ATOM 698 C CA . GLN A 1 88 ? 7.745 6.865 -7.732 1.00 92.12 88 GLN A CA 1
ATOM 699 C C . GLN A 1 88 ? 7.464 5.974 -8.947 1.00 92.12 88 GLN A C 1
ATOM 701 O O . GLN A 1 88 ? 6.364 6.013 -9.485 1.00 92.12 88 GLN A O 1
ATOM 706 N N . ARG A 1 89 ? 8.413 5.106 -9.336 1.00 90.94 89 ARG A N 1
ATOM 707 C CA . ARG A 1 89 ? 8.206 4.147 -10.437 1.00 90.94 89 ARG A CA 1
ATOM 708 C C . ARG A 1 89 ? 7.056 3.192 -10.159 1.00 90.94 89 ARG A C 1
ATOM 710 O O . ARG A 1 89 ? 6.379 2.803 -11.099 1.00 90.94 89 ARG A O 1
ATOM 717 N N . PHE A 1 90 ? 6.842 2.817 -8.899 1.00 89.25 90 PHE A N 1
ATOM 718 C CA . PHE A 1 90 ? 5.695 2.009 -8.504 1.00 89.25 90 PHE A CA 1
ATOM 719 C C . PHE A 1 90 ? 4.368 2.679 -8.876 1.00 89.25 90 PHE A C 1
ATOM 721 O O . PHE A 1 90 ? 3.527 2.021 -9.472 1.00 89.25 90 PHE A O 1
ATOM 728 N N . LEU A 1 91 ? 4.218 3.974 -8.588 1.00 86.62 91 LEU A N 1
ATOM 729 C CA . LEU A 1 91 ? 3.010 4.729 -8.936 1.00 86.62 91 LEU A CA 1
ATOM 730 C C . LEU A 1 91 ? 2.919 5.074 -10.430 1.00 86.62 91 LEU A C 1
ATOM 732 O O . LEU A 1 91 ? 1.826 5.271 -10.938 1.00 86.62 91 LEU A O 1
ATOM 736 N N . GLU A 1 92 ? 4.059 5.190 -11.111 1.00 88.31 92 GLU A N 1
ATOM 737 C CA . GLU A 1 92 ? 4.134 5.661 -12.499 1.00 88.31 92 GLU A CA 1
ATOM 738 C C . GLU A 1 92 ? 4.057 4.534 -13.541 1.00 88.31 92 GLU A C 1
ATOM 740 O O . GLU A 1 92 ? 3.454 4.709 -14.591 1.00 88.31 92 GLU A O 1
ATOM 745 N N . SER A 1 93 ? 4.746 3.412 -13.312 1.00 80.12 93 SER A N 1
ATOM 746 C CA . SER A 1 93 ? 5.111 2.477 -14.395 1.00 80.12 93 SER A CA 1
ATOM 747 C C . SER A 1 93 ? 5.277 1.013 -13.988 1.00 80.12 93 SER A C 1
ATOM 749 O O . SER A 1 93 ? 5.514 0.170 -14.854 1.00 80.12 93 SER A O 1
ATOM 751 N N . MET A 1 94 ? 5.210 0.663 -12.699 1.00 82.69 94 MET A N 1
ATOM 752 C CA . MET A 1 94 ? 5.204 -0.755 -12.335 1.00 82.69 94 MET A CA 1
ATOM 753 C C . MET A 1 94 ? 3.892 -1.386 -12.781 1.00 82.69 94 MET A C 1
ATOM 755 O O . MET A 1 94 ? 2.834 -0.799 -12.620 1.00 82.69 94 MET A O 1
ATOM 759 N N . SER A 1 95 ? 3.962 -2.610 -13.291 1.00 72.75 95 SER A N 1
ATOM 760 C CA . SER A 1 95 ? 2.785 -3.391 -13.648 1.00 72.75 95 SER A CA 1
ATOM 761 C C . SER A 1 95 ? 2.088 -3.914 -12.388 1.00 72.75 95 SER A C 1
ATOM 763 O O . SER A 1 95 ? 2.489 -4.919 -11.791 1.00 72.75 95 SER A O 1
ATOM 765 N N . TRP A 1 96 ? 1.044 -3.211 -11.963 1.00 85.50 96 TRP A N 1
ATOM 766 C CA . TRP A 1 96 ? 0.025 -3.727 -11.056 1.00 85.50 96 TRP A CA 1
ATOM 767 C C . TRP A 1 96 ? -1.296 -3.808 -11.817 1.00 85.50 96 TRP A C 1
ATOM 769 O O . TRP A 1 96 ? -1.544 -3.030 -12.732 1.00 85.50 96 TRP A O 1
ATOM 779 N N . ASP A 1 97 ? -2.099 -4.812 -11.488 1.00 89.06 97 ASP A N 1
ATOM 780 C CA . ASP A 1 97 ? -3.391 -5.034 -12.128 1.00 89.06 97 ASP A CA 1
ATOM 781 C C . ASP A 1 97 ? -4.418 -4.084 -11.494 1.00 89.06 97 ASP A C 1
ATOM 783 O O . ASP A 1 97 ? -4.998 -4.377 -10.443 1.00 89.06 97 ASP A O 1
ATOM 787 N N . GLU A 1 98 ? -4.544 -2.890 -12.080 1.00 88.00 98 GLU A N 1
ATOM 788 C CA . GLU A 1 98 ? -5.382 -1.799 -11.569 1.00 88.00 98 GLU A CA 1
ATOM 789 C C . GLU A 1 98 ? -6.856 -2.201 -11.483 1.00 88.00 98 GLU A C 1
ATOM 791 O O . GLU A 1 98 ? -7.518 -1.943 -10.471 1.00 88.00 98 GLU A O 1
ATOM 796 N N . GLU A 1 99 ? -7.354 -2.884 -12.515 1.00 91.38 99 GLU A N 1
ATOM 797 C CA . GLU A 1 99 ? -8.725 -3.388 -12.566 1.00 91.38 99 GLU A CA 1
ATOM 798 C C . GLU A 1 99 ? -8.958 -4.396 -11.448 1.00 91.38 99 GLU A C 1
ATOM 800 O O . GLU A 1 99 ? -9.899 -4.257 -10.670 1.00 91.38 99 GLU A O 1
ATOM 805 N N . ARG A 1 100 ? -8.036 -5.342 -11.262 1.00 92.25 100 ARG A N 1
ATOM 806 C CA . ARG A 1 100 ? -8.157 -6.334 -10.195 1.00 92.25 100 ARG A CA 1
ATOM 807 C C . ARG A 1 100 ? -8.055 -5.734 -8.799 1.00 92.25 100 ARG A C 1
ATOM 809 O O . ARG A 1 100 ? -8.720 -6.234 -7.890 1.00 92.25 100 ARG A O 1
ATOM 816 N N . VAL A 1 101 ? -7.260 -4.680 -8.589 1.00 91.75 101 VAL A N 1
ATOM 817 C CA . VAL A 1 101 ? -7.261 -3.953 -7.306 1.00 91.75 101 VAL A CA 1
ATOM 818 C C . VAL A 1 101 ? -8.611 -3.279 -7.075 1.00 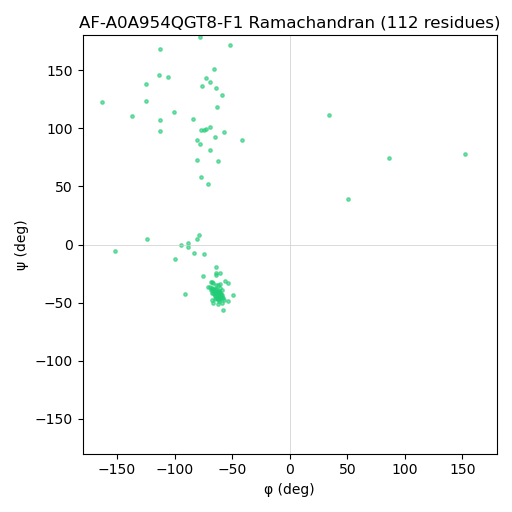91.75 101 VAL A C 1
ATOM 820 O O . VAL A 1 101 ? -9.162 -3.409 -5.980 1.00 91.75 101 VAL A O 1
ATOM 823 N N . ARG A 1 102 ? -9.157 -2.589 -8.082 1.00 93.06 102 ARG A N 1
ATOM 824 C CA . ARG A 1 102 ? -10.475 -1.942 -8.003 1.00 93.06 102 ARG A CA 1
ATOM 825 C C . ARG A 1 102 ? -11.570 -2.958 -7.688 1.00 93.06 102 ARG A C 1
ATOM 827 O O . ARG A 1 102 ? -12.323 -2.761 -6.736 1.00 93.06 102 ARG A O 1
ATOM 834 N N . ASP A 1 103 ? -11.621 -4.054 -8.433 1.00 95.31 103 ASP A N 1
ATOM 835 C CA . ASP A 1 103 ? -12.641 -5.087 -8.279 1.00 95.31 103 ASP A CA 1
ATOM 836 C C . ASP A 1 103 ? -12.500 -5.782 -6.918 1.00 95.31 103 ASP A C 1
ATOM 838 O O . ASP A 1 103 ? -13.488 -6.016 -6.223 1.00 95.31 103 ASP A O 1
ATOM 842 N N . ARG A 1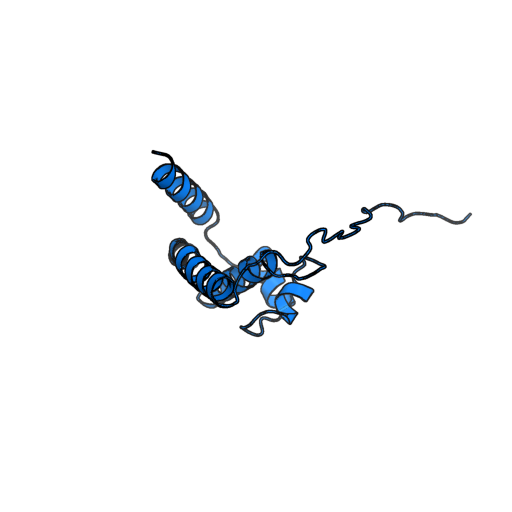 104 ? -11.264 -6.022 -6.454 1.00 94.88 104 ARG A N 1
ATOM 843 C CA . ARG A 1 104 ? -11.016 -6.536 -5.102 1.00 94.88 104 ARG A CA 1
ATOM 844 C C . ARG A 1 104 ? -11.516 -5.574 -4.023 1.00 94.88 104 ARG A C 1
ATOM 846 O O . ARG A 1 104 ? -12.071 -6.039 -3.029 1.00 94.88 104 ARG A O 1
ATOM 853 N N . CYS A 1 105 ? -11.320 -4.265 -4.185 1.00 93.69 105 CYS A N 1
ATOM 854 C CA . CYS A 1 105 ? -11.865 -3.268 -3.260 1.00 93.69 105 CYS A CA 1
ATOM 855 C C . CYS A 1 105 ? -13.394 -3.337 -3.215 1.00 93.69 105 CYS A C 1
ATOM 857 O O . CYS A 1 105 ? -13.963 -3.377 -2.126 1.00 93.69 105 CYS A O 1
ATOM 859 N N . GLN A 1 106 ? -14.047 -3.399 -4.376 1.00 94.94 106 GLN A N 1
ATOM 860 C CA . GLN A 1 106 ? -15.504 -3.501 -4.470 1.00 94.94 106 GLN A CA 1
ATOM 861 C C . GLN A 1 106 ? -16.030 -4.783 -3.817 1.00 94.94 106 GLN A C 1
ATOM 863 O O . GLN A 1 106 ? -16.959 -4.710 -3.023 1.00 94.94 106 GLN A O 1
ATOM 868 N N . GLN A 1 107 ? -15.393 -5.930 -4.068 1.00 95.31 107 GLN A N 1
ATOM 869 C CA . GLN A 1 107 ? -15.744 -7.209 -3.438 1.00 95.31 107 GLN A CA 1
ATOM 870 C C . GLN A 1 107 ? -15.621 -7.162 -1.914 1.00 95.31 107 GLN A C 1
ATOM 872 O O . GLN A 1 107 ? -16.489 -7.679 -1.220 1.00 95.31 107 GLN A O 1
ATOM 877 N N . ILE A 1 108 ? -14.551 -6.549 -1.389 1.00 93.94 108 ILE A N 1
ATOM 878 C CA . ILE A 1 108 ? -14.376 -6.388 0.059 1.00 93.94 108 ILE A CA 1
ATOM 879 C C . ILE A 1 108 ? -15.511 -5.537 0.628 1.00 93.94 108 ILE A C 1
ATOM 881 O O . ILE A 1 108 ? -16.088 -5.918 1.636 1.00 93.94 108 ILE A O 1
ATOM 885 N N . ILE A 1 109 ? -15.840 -4.411 -0.010 1.00 94.44 109 ILE A N 1
ATOM 886 C CA . ILE A 1 109 ? -16.927 -3.540 0.451 1.00 94.44 109 ILE A CA 1
ATOM 887 C C . ILE A 1 109 ? -18.258 -4.297 0.411 1.00 94.44 109 ILE A C 1
ATOM 889 O O . ILE A 1 109 ? -18.926 -4.353 1.433 1.00 94.44 109 ILE A O 1
ATOM 893 N N . ALA A 1 110 ? -18.607 -4.931 -0.710 1.00 95.69 110 ALA A N 1
ATOM 894 C CA . ALA A 1 110 ? -19.837 -5.714 -0.830 1.00 95.69 110 ALA A CA 1
ATOM 895 C C . ALA A 1 110 ? -19.945 -6.770 0.284 1.00 95.69 110 ALA A C 1
ATOM 897 O O . ALA A 1 110 ? -20.913 -6.781 1.027 1.00 95.69 110 ALA A O 1
ATOM 898 N N . SER A 1 111 ? -18.883 -7.551 0.515 1.00 93.75 111 SER A N 1
ATOM 899 C CA . SER A 1 111 ? -18.886 -8.597 1.549 1.00 93.75 111 SER A CA 1
ATOM 900 C C . SER A 1 111 ? -19.026 -8.105 2.995 1.00 93.75 111 SER A C 1
ATOM 902 O O . SER A 1 111 ? -19.314 -8.911 3.873 1.00 93.75 111 SER A O 1
ATOM 904 N N . GLU A 1 112 ? -18.743 -6.829 3.270 1.00 90.81 112 GLU A N 1
ATOM 905 C CA . GLU A 1 112 ? -18.792 -6.262 4.628 1.00 90.81 112 GLU A CA 1
ATOM 906 C C . GLU A 1 112 ? -20.098 -5.479 4.878 1.00 90.81 112 GLU A C 1
ATOM 908 O O . GLU A 1 112 ? -20.375 -5.128 6.025 1.00 90.81 112 GLU A O 1
ATOM 913 N N . TYR A 1 113 ? -20.878 -5.186 3.828 1.00 83.31 113 TYR A N 1
ATOM 914 C CA . TYR A 1 113 ? -22.122 -4.405 3.898 1.00 83.31 113 TYR A CA 1
ATOM 915 C C . TYR A 1 113 ? -23.362 -5.132 3.333 1.00 83.31 113 TYR A C 1
ATOM 917 O O . TYR A 1 113 ? -24.429 -4.516 3.295 1.00 83.31 113 TYR A O 1
ATOM 925 N N . ASP A 1 114 ? -23.229 -6.400 2.929 1.00 55.44 114 ASP A N 1
ATOM 926 C CA . ASP A 1 114 ? -24.338 -7.341 2.680 1.00 55.44 114 ASP A CA 1
ATOM 927 C C . ASP A 1 114 ? -24.827 -7.986 3.992 1.00 55.44 114 ASP A C 1
ATOM 929 O O . ASP A 1 114 ? -26.061 -8.136 4.155 1.00 55.44 114 ASP A O 1
#

pLDDT: mean 78.92, std 19.87, range [27.17, 95.69]

Nearest PDB structures (foldseek):
  4gfk-assembly1_A  TM=3.055E-01  e=6.958E+00  Vibrio cholerae O1 biovar El Tor str. N16961
  8que-assembly1_B  TM=2.951E-01  e=7.828E+00  Pseudomonas phage phiKZ

Solvent-accessible surface area (backbone atoms only — not comparable to full-atom values): 7130 Å² total; per-residue (Å²): 140,82,87,86,80,87,82,84,83,69,90,77,74,80,73,80,84,67,73,88,71,89,71,48,73,68,56,55,54,49,47,56,51,51,52,55,58,57,57,54,77,52,54,85,31,35,88,43,71,66,57,48,52,44,50,53,39,50,56,53,34,65,74,46,89,61,90,58,88,43,50,57,57,28,22,72,73,26,89,83,64,49,51,36,68,56,46,46,40,48,78,73,69,51,77,56,43,62,66,54,46,53,53,50,51,52,51,53,50,50,75,76,75,115

Secondary structure (DSSP, 8-state):
--------S---------S-----HHHHHHHHHHHHHHHHTTGGGBSSHHHHHHHHHHHHHHHSS-SS-SHHHHHHT-TT---HHHHHHHHHT--B-HHHHHHHHHHHHHHHH-

Sequence (114 aa):
MKRATILCVANYRNTYHKGPSRTTLKQIASLGRKLSQFLLRFAGCFVRTESRACFRDYVRGQMSGIQRKNCEAIALESQSKCRPRTLQRFLESMSWDEERVRDRCQQIIASEYD